Protein AF-A0A060ZB53-F1 (afdb_monomer_lite)

Foldseek 3Di:
DPPPLCVVCVVPDPDPVVSVLSVVQVCLCPDPVLVDPQDALFPVSLHHDDPDPDPVVVVVSVVPDDPDDQCRSSPDDNVVVVVVVVVVVVVVVVVVVVPPPPPPPPDDDDDPVRVVVVVVVVVVVPDPDPPDDDD

pLDDT: mean 73.69, std 11.51, range [39.03, 87.94]

Structure (mmCIF, N/CA/C/O backbone):
data_AF-A0A060ZB53-F1
#
_entry.id   AF-A0A060ZB53-F1
#
loop_
_atom_site.group_PDB
_atom_site.id
_atom_site.type_symbol
_atom_site.label_atom_id
_atom_site.label_alt_id
_atom_site.label_comp_id
_atom_site.label_asym_id
_atom_site.label_entity_id
_atom_site.label_seq_id
_atom_site.pdbx_PDB_ins_code
_atom_site.Cartn_x
_atom_site.Cartn_y
_atom_site.Cartn_z
_atom_site.occupancy
_atom_site.B_iso_or_equiv
_atom_site.auth_seq_id
_atom_site.auth_comp_id
_atom_site.auth_asym_id
_atom_site.auth_atom_id
_atom_site.pdbx_PDB_model_num
ATOM 1 N N . ARG A 1 1 ? 9.785 16.337 -13.478 1.00 49.69 1 ARG A N 1
ATOM 2 C CA . ARG A 1 1 ? 9.477 15.313 -12.437 1.00 49.69 1 ARG A CA 1
ATOM 3 C C . ARG A 1 1 ? 8.629 15.821 -11.247 1.00 49.69 1 ARG A C 1
ATOM 5 O O . ARG A 1 1 ? 8.167 14.967 -10.497 1.00 49.69 1 ARG A O 1
ATOM 12 N N . PHE A 1 2 ? 8.381 17.133 -11.075 1.00 47.81 2 PHE A N 1
ATOM 13 C CA . PHE A 1 2 ? 7.572 17.677 -9.959 1.00 47.81 2 PHE A CA 1
ATOM 14 C C . PHE A 1 2 ? 6.099 17.978 -10.304 1.00 47.81 2 PHE A C 1
ATOM 16 O O . PHE A 1 2 ? 5.236 17.773 -9.463 1.00 47.81 2 PHE A O 1
ATOM 23 N N . SER A 1 3 ? 5.793 18.369 -11.546 1.00 48.94 3 SER A N 1
ATOM 24 C CA . SER A 1 3 ? 4.477 18.934 -11.893 1.00 48.94 3 SER A CA 1
ATOM 25 C C . SER A 1 3 ? 3.297 17.946 -11.795 1.00 48.94 3 SER A C 1
ATOM 27 O O . SER A 1 3 ? 2.270 18.295 -11.234 1.00 48.94 3 SER A O 1
ATOM 29 N N . SER A 1 4 ? 3.425 16.685 -12.220 1.00 52.47 4 SER A N 1
ATOM 30 C CA . SER A 1 4 ? 2.256 15.783 -12.254 1.00 52.47 4 SER A CA 1
ATOM 31 C C . SER A 1 4 ? 1.810 15.266 -10.878 1.00 52.47 4 SER A C 1
ATOM 33 O O . SER A 1 4 ? 0.629 15.057 -10.653 1.00 52.47 4 SER A O 1
ATOM 35 N N . ARG A 1 5 ? 2.722 15.058 -9.920 1.00 54.03 5 ARG A N 1
ATOM 36 C CA . ARG A 1 5 ? 2.373 14.409 -8.637 1.00 54.03 5 ARG A CA 1
ATOM 37 C C . ARG A 1 5 ? 1.600 15.326 -7.700 1.00 54.03 5 ARG A C 1
ATOM 39 O O . ARG A 1 5 ? 0.640 14.901 -7.072 1.00 54.03 5 ARG A O 1
ATOM 46 N N . GLU A 1 6 ? 2.037 16.574 -7.622 1.00 57.09 6 GLU A N 1
ATOM 47 C CA . GLU A 1 6 ? 1.440 17.591 -6.761 1.00 57.09 6 GLU A CA 1
ATOM 48 C C . GLU A 1 6 ? 0.139 18.129 -7.363 1.00 57.09 6 GLU A C 1
ATOM 50 O O . GLU A 1 6 ? -0.807 18.394 -6.636 1.00 57.09 6 GLU A O 1
ATOM 55 N N . ILE A 1 7 ? 0.024 18.174 -8.693 1.00 57.94 7 ILE A N 1
ATOM 56 C CA . ILE A 1 7 ? -1.200 18.643 -9.355 1.00 57.94 7 ILE A CA 1
ATOM 57 C C . ILE A 1 7 ? -2.292 17.559 -9.364 1.00 57.94 7 ILE A C 1
ATOM 59 O O . ILE A 1 7 ? -3.456 17.873 -9.139 1.00 57.94 7 ILE A O 1
ATOM 63 N N . THR A 1 8 ? -1.954 16.278 -9.569 1.00 60.69 8 THR A N 1
ATOM 64 C CA . THR A 1 8 ? -2.966 15.201 -9.621 1.00 60.69 8 THR A CA 1
ATOM 65 C C . THR A 1 8 ? -3.405 14.712 -8.231 1.00 60.69 8 THR A C 1
ATOM 67 O O . THR A 1 8 ? -4.552 14.293 -8.073 1.00 60.69 8 THR A O 1
ATOM 70 N N . TYR A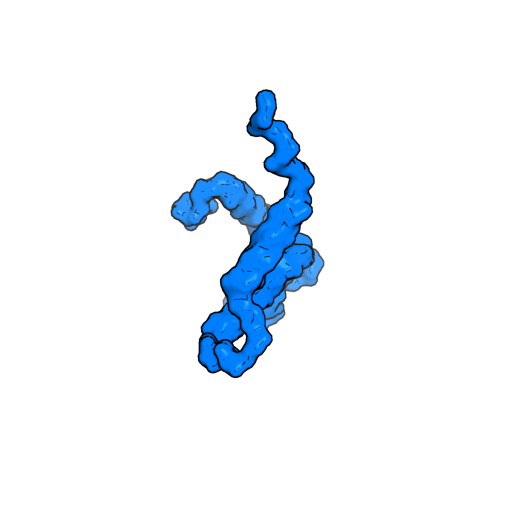 1 9 ? -2.535 14.791 -7.213 1.00 60.91 9 TYR A N 1
ATOM 71 C CA . TYR A 1 9 ? -2.832 14.312 -5.850 1.00 60.91 9 TYR A CA 1
ATOM 72 C C . TYR A 1 9 ? -2.851 15.405 -4.769 1.00 60.91 9 TYR A C 1
ATOM 74 O O . TYR A 1 9 ? -3.425 15.185 -3.702 1.00 60.91 9 TYR A O 1
ATOM 82 N N . GLY A 1 10 ? -2.285 16.591 -5.017 1.00 55.41 10 GLY A N 1
ATOM 83 C CA . GLY A 1 10 ? -2.131 17.642 -3.999 1.00 55.41 10 GLY A CA 1
ATOM 84 C C . GLY A 1 10 ? -3.425 18.337 -3.578 1.00 55.41 10 GLY A C 1
ATOM 85 O O . GLY A 1 10 ? -3.444 18.985 -2.542 1.00 55.41 10 GLY A O 1
ATOM 86 N N . GLY A 1 11 ? -4.525 18.154 -4.316 1.00 59.25 11 GLY A N 1
ATOM 87 C CA . GLY A 1 11 ? -5.852 18.611 -3.886 1.00 59.25 11 GLY A CA 1
ATOM 88 C C . GLY A 1 11 ? -6.568 17.664 -2.912 1.00 59.25 11 GLY A C 1
ATOM 89 O O . GLY A 1 11 ? -7.538 18.072 -2.285 1.00 59.25 11 GLY A O 1
ATOM 90 N N . ARG A 1 12 ? -6.121 16.403 -2.790 1.00 65.69 12 ARG A N 1
ATOM 91 C CA . ARG A 1 12 ? -6.748 15.382 -1.921 1.00 65.69 12 ARG A CA 1
ATOM 92 C C . ARG A 1 12 ? -5.926 15.057 -0.676 1.00 65.69 12 ARG A C 1
ATOM 94 O O . ARG A 1 12 ? -6.483 14.574 0.299 1.00 65.69 12 ARG A O 1
ATOM 101 N N . VAL A 1 13 ? -4.619 15.311 -0.720 1.00 64.19 13 VAL A N 1
ATOM 102 C CA . VAL A 1 13 ? -3.684 15.020 0.370 1.00 64.19 13 VAL A CA 1
ATOM 103 C C . VAL A 1 13 ? -3.150 16.338 0.921 1.00 64.19 13 VAL A C 1
ATOM 105 O O . VAL A 1 13 ? -2.241 16.942 0.346 1.00 64.19 13 VAL A O 1
ATOM 108 N N . THR A 1 14 ? -3.754 16.796 2.016 1.00 69.75 14 THR A N 1
ATOM 109 C CA . THR A 1 14 ? -3.438 18.082 2.653 1.00 69.75 14 THR A CA 1
ATOM 110 C C . THR A 1 14 ? -2.377 17.975 3.747 1.00 69.75 14 THR A C 1
ATOM 112 O O . THR A 1 14 ? -1.777 18.991 4.085 1.00 69.75 14 THR A O 1
ATOM 115 N N . ASP A 1 15 ? -2.121 16.779 4.293 1.00 80.94 15 ASP A N 1
ATOM 116 C CA . ASP A 1 15 ? -1.084 16.589 5.313 1.00 80.94 15 ASP A CA 1
ATOM 117 C C . ASP A 1 15 ? 0.316 16.450 4.688 1.00 80.94 15 ASP A C 1
ATOM 119 O O . ASP A 1 15 ? 0.539 15.716 3.719 1.00 80.94 15 ASP A O 1
ATOM 123 N N . ALA A 1 16 ? 1.288 17.157 5.264 1.00 77.81 16 ALA A N 1
ATOM 124 C CA . ALA A 1 16 ? 2.675 17.165 4.816 1.00 77.81 16 ALA A CA 1
ATOM 125 C C . ALA A 1 16 ? 3.345 15.790 4.983 1.00 77.81 16 ALA A C 1
ATOM 127 O O . ALA A 1 16 ? 4.204 15.413 4.173 1.00 77.81 16 ALA A O 1
ATOM 128 N N . TRP A 1 17 ? 2.948 15.024 6.005 1.00 77.25 17 TRP A N 1
ATOM 129 C CA . TRP A 1 17 ? 3.452 13.667 6.227 1.00 77.25 17 TRP A CA 1
ATOM 130 C C . TRP A 1 17 ? 2.933 12.692 5.174 1.00 77.25 17 TRP A C 1
ATOM 132 O O . TRP A 1 17 ? 3.732 11.954 4.590 1.00 77.25 17 TRP A O 1
ATOM 142 N N . ASP A 1 18 ? 1.652 12.777 4.825 1.00 79.69 18 ASP A N 1
ATOM 143 C CA . ASP A 1 18 ? 1.068 11.976 3.750 1.00 79.69 18 ASP A CA 1
ATOM 144 C C . ASP A 1 18 ? 1.660 12.335 2.385 1.00 79.69 18 ASP A C 1
ATOM 146 O O . ASP A 1 18 ? 2.013 11.452 1.601 1.00 79.69 18 ASP A O 1
ATOM 150 N N . GLN A 1 19 ? 1.892 13.624 2.111 1.00 80.56 19 GLN A N 1
ATOM 151 C CA . GLN A 1 19 ? 2.592 14.046 0.896 1.00 80.56 19 GLN A CA 1
ATOM 152 C C . GLN A 1 19 ? 4.031 13.512 0.832 1.00 80.56 19 GLN A C 1
ATOM 154 O O . GLN A 1 19 ? 4.540 13.193 -0.250 1.00 80.56 19 GLN A O 1
ATOM 159 N N . ARG A 1 20 ? 4.730 13.415 1.971 1.00 81.38 20 ARG A N 1
ATOM 160 C CA . ARG A 1 20 ? 6.073 12.816 2.046 1.00 81.38 20 ARG A CA 1
ATOM 161 C C . ARG A 1 20 ? 6.020 11.305 1.823 1.00 81.38 20 ARG A C 1
ATOM 163 O O . ARG A 1 20 ? 6.858 10.787 1.075 1.00 81.38 20 ARG A O 1
ATOM 170 N N . CYS A 1 21 ? 5.049 10.622 2.422 1.00 80.38 21 CYS A N 1
ATOM 171 C CA . CYS A 1 21 ? 4.815 9.193 2.238 1.00 80.38 21 CYS A CA 1
ATOM 172 C C . CYS A 1 21 ? 4.530 8.879 0.761 1.00 80.38 21 CYS A C 1
ATOM 174 O O . CYS A 1 21 ? 5.296 8.161 0.114 1.00 80.38 21 CYS A O 1
ATOM 176 N N . LEU A 1 22 ? 3.537 9.552 0.177 1.00 80.31 22 LEU A N 1
ATOM 177 C CA . LEU A 1 22 ? 3.145 9.406 -1.223 1.00 80.31 22 LEU A CA 1
ATOM 178 C C . LEU A 1 22 ? 4.317 9.650 -2.179 1.00 80.31 22 LEU A C 1
ATOM 180 O O . LEU A 1 22 ? 4.545 8.888 -3.117 1.00 80.31 22 LEU A O 1
ATOM 184 N N . ARG A 1 23 ? 5.118 10.693 -1.937 1.00 81.12 23 ARG A N 1
ATOM 185 C CA . ARG A 1 23 ? 6.302 10.991 -2.758 1.00 81.12 23 ARG A CA 1
ATOM 186 C C . ARG A 1 23 ? 7.347 9.884 -2.691 1.00 81.12 23 ARG A C 1
ATOM 188 O O . ARG A 1 23 ? 8.023 9.642 -3.687 1.00 81.12 23 ARG A O 1
ATOM 195 N N . THR A 1 24 ? 7.501 9.245 -1.536 1.00 82.12 24 THR A N 1
ATOM 196 C CA . THR A 1 24 ? 8.456 8.148 -1.334 1.00 82.12 24 THR A CA 1
ATOM 197 C C . THR A 1 24 ? 7.999 6.902 -2.085 1.00 82.12 24 THR A C 1
ATOM 199 O O . THR A 1 24 ? 8.776 6.353 -2.865 1.00 82.12 24 THR A O 1
ATOM 202 N N . ILE A 1 25 ? 6.718 6.547 -1.959 1.00 81.62 25 ILE A N 1
ATOM 203 C CA . ILE A 1 25 ? 6.091 5.452 -2.710 1.00 81.62 25 ILE A CA 1
ATOM 204 C C . ILE A 1 25 ? 6.243 5.703 -4.216 1.00 81.62 25 ILE A C 1
ATOM 206 O O . ILE A 1 25 ? 6.815 4.894 -4.941 1.00 81.62 25 ILE A O 1
ATOM 210 N N . LEU A 1 26 ? 5.852 6.884 -4.700 1.00 80.88 26 LEU A N 1
ATOM 211 C CA . LEU A 1 26 ? 5.935 7.206 -6.125 1.00 80.88 26 LEU A CA 1
ATOM 212 C C . LEU A 1 26 ? 7.373 7.287 -6.655 1.00 80.88 26 LEU A C 1
ATOM 214 O O . LEU A 1 26 ? 7.593 7.070 -7.844 1.00 80.88 26 LEU A O 1
ATOM 218 N N . LYS A 1 27 ? 8.364 7.640 -5.831 1.00 80.69 27 LYS A N 1
ATOM 219 C CA . LYS A 1 27 ? 9.773 7.595 -6.254 1.00 80.69 27 LYS A CA 1
ATOM 220 C C . LYS A 1 27 ? 10.236 6.163 -6.511 1.00 80.69 27 LYS A C 1
ATOM 222 O O . LYS A 1 27 ? 11.027 5.972 -7.428 1.00 80.69 27 LYS A O 1
ATOM 227 N N . ARG A 1 28 ? 9.726 5.191 -5.749 1.00 77.62 28 ARG A N 1
ATOM 228 C CA . ARG A 1 28 ? 10.034 3.767 -5.919 1.00 77.62 28 ARG A CA 1
ATOM 229 C C . ARG A 1 28 ? 9.462 3.212 -7.226 1.00 77.62 28 ARG A C 1
ATOM 231 O O . ARG A 1 28 ? 10.198 2.572 -7.959 1.00 77.62 28 ARG A O 1
ATOM 238 N N . PHE A 1 29 ? 8.212 3.539 -7.559 1.00 77.25 29 PHE A N 1
ATOM 239 C CA . PHE A 1 29 ? 7.562 3.052 -8.790 1.00 77.25 29 PHE A CA 1
ATOM 240 C C . PHE A 1 29 ? 7.993 3.769 -10.077 1.00 77.25 29 PHE A C 1
ATOM 242 O O . PHE A 1 29 ? 7.838 3.229 -11.162 1.00 77.25 29 PHE A O 1
ATOM 249 N N . PHE A 1 30 ? 8.527 4.988 -9.983 1.00 77.44 30 PHE A N 1
ATOM 250 C CA . PHE A 1 30 ? 8.939 5.783 -11.147 1.00 77.44 30 PHE A CA 1
ATOM 251 C C . PHE A 1 30 ? 10.431 6.131 -11.074 1.00 77.44 30 PHE A C 1
ATOM 253 O O . PHE A 1 30 ? 10.832 7.310 -11.091 1.00 77.44 30 PHE A O 1
ATOM 260 N N . SER A 1 31 ? 11.264 5.105 -10.965 1.00 79.62 31 SER A N 1
ATOM 261 C CA . SER A 1 31 ? 12.723 5.213 -11.016 1.00 79.62 31 SER A CA 1
ATOM 262 C C . SER A 1 31 ? 13.211 4.776 -12.400 1.00 79.62 31 SER A C 1
ATOM 264 O O . SER A 1 31 ? 12.585 3.915 -12.995 1.00 79.62 31 SER A O 1
ATOM 266 N N . PRO A 1 32 ? 14.298 5.331 -12.961 1.00 79.38 32 PRO A N 1
ATOM 267 C CA . PRO A 1 32 ? 14.854 4.800 -14.210 1.00 79.38 32 PRO A CA 1
ATOM 268 C C . PRO A 1 32 ? 15.165 3.294 -14.137 1.00 79.38 32 PRO A C 1
ATOM 270 O O . PRO A 1 32 ? 14.995 2.608 -15.128 1.00 79.38 32 PRO A O 1
ATOM 273 N N . VAL A 1 33 ? 15.500 2.780 -12.950 1.00 79.12 33 VAL A N 1
ATOM 274 C CA . VAL A 1 33 ? 15.772 1.351 -12.707 1.00 79.12 33 VAL A CA 1
ATOM 275 C C . VAL A 1 33 ? 14.530 0.469 -12.912 1.00 79.12 33 VAL A C 1
ATOM 277 O O . VAL A 1 33 ? 14.650 -0.711 -13.204 1.00 79.12 33 VAL A O 1
ATOM 280 N N . THR A 1 34 ? 13.316 1.024 -12.796 1.00 79.31 34 THR A N 1
ATOM 281 C CA . THR A 1 34 ? 12.079 0.253 -13.022 1.00 79.31 34 THR A CA 1
ATOM 282 C C . THR A 1 34 ? 11.800 0.008 -14.505 1.00 79.31 34 THR A C 1
ATOM 284 O O . THR A 1 34 ? 10.843 -0.686 -14.825 1.00 79.31 34 THR A O 1
ATOM 287 N N . LEU A 1 35 ? 12.561 0.646 -15.401 1.00 78.69 35 LEU A N 1
ATOM 288 C CA . LEU A 1 35 ? 12.479 0.448 -16.850 1.00 78.69 35 LEU A CA 1
ATOM 289 C C . LEU A 1 35 ? 13.453 -0.635 -17.331 1.00 78.69 35 LEU A C 1
ATOM 291 O O . LEU A 1 35 ? 13.429 -0.968 -18.512 1.00 78.69 35 LEU A O 1
ATOM 295 N N . ASP A 1 36 ? 14.316 -1.145 -16.447 1.00 82.00 36 ASP A N 1
ATOM 296 C CA . ASP A 1 36 ? 15.259 -2.195 -16.804 1.00 82.00 36 ASP A CA 1
ATOM 297 C C . ASP A 1 36 ? 14.516 -3.534 -16.997 1.00 82.00 36 ASP A C 1
ATOM 299 O O . ASP A 1 36 ? 13.619 -3.866 -16.208 1.00 82.00 36 ASP A O 1
ATOM 303 N N . PRO A 1 37 ? 14.888 -4.323 -18.022 1.00 76.75 37 PRO A N 1
ATOM 304 C CA . PRO A 1 37 ? 14.260 -5.610 -18.298 1.00 76.75 37 PRO A CA 1
ATOM 305 C C . PRO A 1 37 ? 14.420 -6.552 -17.099 1.00 76.75 37 PRO A C 1
ATOM 307 O O . PRO A 1 37 ? 15.527 -6.778 -16.606 1.00 76.75 37 PRO A O 1
ATOM 310 N N . GLY A 1 38 ? 13.304 -7.114 -16.626 1.00 76.62 38 GLY A N 1
ATOM 311 C CA . GLY A 1 38 ? 13.275 -8.031 -15.480 1.00 76.62 38 GLY A CA 1
ATOM 312 C C . GLY A 1 38 ? 13.203 -7.362 -14.103 1.00 76.62 38 GLY A C 1
ATOM 313 O O . GLY A 1 38 ? 13.366 -8.047 -13.093 1.00 76.62 38 GLY A O 1
ATOM 314 N N . TYR A 1 39 ? 12.945 -6.052 -14.027 1.00 81.69 39 TYR A N 1
ATOM 315 C CA . TYR A 1 39 ? 12.730 -5.377 -12.749 1.00 81.69 39 TYR A CA 1
ATOM 316 C C . TYR A 1 39 ? 11.451 -5.860 -12.043 1.00 81.69 39 TYR A C 1
ATOM 318 O O . TYR A 1 39 ? 10.349 -5.807 -12.597 1.00 81.69 39 TYR A O 1
ATOM 326 N N . THR A 1 40 ? 11.589 -6.259 -10.777 1.00 82.06 40 THR A N 1
ATOM 327 C CA . THR A 1 40 ? 10.479 -6.645 -9.899 1.00 82.06 40 THR A CA 1
ATOM 328 C C . THR A 1 40 ? 10.243 -5.583 -8.819 1.00 82.06 40 THR A C 1
ATOM 330 O O . THR A 1 40 ? 11.169 -5.023 -8.232 1.00 82.06 40 THR A O 1
ATOM 333 N N . PHE A 1 41 ? 8.974 -5.278 -8.544 1.00 79.25 41 PHE A N 1
ATOM 334 C CA . PHE A 1 41 ? 8.558 -4.282 -7.549 1.00 79.25 41 PHE A CA 1
ATOM 335 C C . PHE A 1 41 ? 8.534 -4.832 -6.115 1.00 79.25 41 PHE A C 1
ATOM 337 O O . PHE A 1 41 ? 8.695 -4.068 -5.153 1.00 79.25 41 PHE A O 1
ATOM 344 N N . SER A 1 42 ? 8.357 -6.147 -5.974 1.00 77.19 42 SER A N 1
ATOM 345 C CA . SER A 1 42 ? 8.378 -6.868 -4.700 1.00 77.19 42 SER A CA 1
ATOM 346 C C . SER A 1 42 ? 9.407 -7.996 -4.744 1.00 77.19 42 SER A C 1
ATOM 348 O O . SER A 1 42 ? 9.794 -8.485 -5.809 1.00 77.19 42 SER A O 1
ATOM 350 N N . THR A 1 43 ? 9.872 -8.375 -3.559 1.00 74.06 43 THR A N 1
ATOM 351 C CA . THR A 1 43 ? 10.909 -9.389 -3.367 1.00 74.06 43 THR A CA 1
ATOM 352 C C . THR A 1 43 ? 10.394 -10.793 -3.715 1.00 74.06 43 THR A C 1
ATOM 354 O O . THR A 1 43 ? 11.146 -11.615 -4.232 1.00 74.06 43 THR A O 1
ATOM 357 N N . SER A 1 44 ? 9.076 -10.994 -3.612 1.00 73.81 44 SER A N 1
ATOM 358 C CA . SER A 1 44 ? 8.355 -12.175 -4.100 1.00 73.81 44 SER A CA 1
ATOM 359 C C . SER A 1 44 ? 8.414 -12.362 -5.625 1.00 73.81 44 SER A C 1
ATOM 361 O O . SER A 1 44 ? 8.097 -13.437 -6.126 1.00 73.81 44 SER A O 1
ATOM 363 N N . GLY A 1 45 ? 8.782 -11.329 -6.394 1.00 76.88 45 GLY A N 1
ATOM 364 C CA . GLY A 1 45 ? 8.937 -11.414 -7.853 1.00 76.88 45 GLY A CA 1
ATOM 365 C C . GLY A 1 45 ? 7.633 -11.536 -8.653 1.00 76.88 45 GLY A C 1
ATOM 366 O O . GLY A 1 45 ? 7.674 -11.536 -9.879 1.00 76.88 45 GLY A O 1
ATOM 367 N N . VAL A 1 46 ? 6.480 -11.591 -7.980 1.00 80.25 46 VAL A N 1
ATOM 368 C CA . VAL A 1 46 ? 5.146 -11.680 -8.605 1.00 80.25 46 VAL A CA 1
ATOM 369 C C . VAL A 1 46 ? 4.767 -10.374 -9.300 1.00 80.25 46 VAL A C 1
ATOM 371 O O . VAL A 1 46 ? 4.153 -10.388 -10.362 1.00 80.25 46 VAL A O 1
ATOM 374 N N . TYR A 1 47 ? 5.172 -9.242 -8.721 1.00 83.38 47 TYR A N 1
ATOM 375 C CA . TYR A 1 47 ? 4.857 -7.915 -9.234 1.00 83.38 47 TYR A CA 1
ATOM 376 C C . TYR A 1 47 ? 6.003 -7.386 -10.095 1.00 83.38 47 TYR A C 1
ATOM 378 O O . TYR A 1 47 ? 7.028 -6.949 -9.573 1.00 83.38 47 TYR A O 1
ATOM 386 N N . PHE A 1 48 ? 5.821 -7.379 -11.409 1.00 84.25 48 PHE A N 1
ATOM 387 C CA . PHE A 1 48 ? 6.746 -6.810 -12.388 1.00 84.25 48 PHE A CA 1
ATOM 388 C C . PHE A 1 48 ? 5.990 -6.078 -13.503 1.00 84.25 48 PHE A C 1
ATOM 390 O O . PHE A 1 48 ? 4.762 -6.126 -13.587 1.00 84.25 48 PHE A O 1
ATOM 397 N N . ALA A 1 49 ? 6.723 -5.346 -14.340 1.00 82.19 49 ALA A N 1
ATOM 398 C CA . ALA A 1 49 ? 6.174 -4.750 -15.551 1.00 82.19 49 ALA A CA 1
ATOM 399 C C . ALA A 1 49 ? 6.390 -5.727 -16.720 1.00 82.19 49 ALA A C 1
ATOM 401 O O . ALA A 1 49 ? 7.536 -5.903 -17.134 1.00 82.19 49 ALA A O 1
ATOM 402 N N . PRO A 1 50 ? 5.346 -6.402 -17.239 1.00 80.81 50 PRO A N 1
ATOM 403 C CA . PRO A 1 50 ? 5.518 -7.294 -18.376 1.00 80.81 50 PRO A CA 1
ATOM 404 C C . PRO A 1 50 ? 5.875 -6.498 -19.638 1.00 80.81 50 PRO A C 1
ATOM 406 O O . PRO A 1 50 ? 5.194 -5.533 -20.000 1.00 80.81 50 PRO A O 1
ATOM 409 N N . GLU A 1 51 ? 6.930 -6.938 -20.323 1.00 76.50 51 GLU A N 1
ATOM 410 C CA . GLU A 1 51 ? 7.269 -6.504 -21.680 1.00 76.50 51 GLU A CA 1
ATOM 411 C C . GLU A 1 51 ? 6.328 -7.210 -22.659 1.00 76.50 51 GLU A C 1
ATOM 413 O O . GLU A 1 51 ? 6.626 -8.277 -23.192 1.00 76.50 51 GLU A O 1
ATOM 418 N N . ALA A 1 52 ? 5.128 -6.659 -22.818 1.00 76.94 52 ALA A N 1
ATOM 419 C CA . ALA A 1 52 ? 4.115 -7.200 -23.705 1.00 76.94 52 ALA A CA 1
ATOM 420 C C . ALA A 1 52 ? 3.690 -6.158 -24.740 1.00 76.94 52 ALA A C 1
ATOM 422 O O . ALA A 1 52 ? 3.349 -5.030 -24.403 1.00 76.94 52 ALA A O 1
ATOM 423 N N . ASP A 1 53 ? 3.623 -6.561 -26.007 1.00 78.56 53 ASP A N 1
ATOM 424 C CA . ASP A 1 53 ? 3.167 -5.679 -27.089 1.00 78.56 53 ASP A CA 1
ATOM 425 C C . ASP A 1 53 ? 1.635 -5.656 -27.227 1.00 78.56 53 ASP A C 1
ATOM 427 O O . ASP A 1 53 ? 1.070 -4.824 -27.940 1.00 78.56 53 ASP A O 1
ATOM 431 N N . ARG A 1 54 ? 0.933 -6.596 -26.574 1.00 87.31 54 ARG A N 1
ATOM 432 C CA . ARG A 1 54 ? -0.515 -6.798 -26.719 1.00 87.31 54 ARG A CA 1
ATOM 433 C C . ARG A 1 54 ? -1.247 -6.627 -25.398 1.00 87.31 54 ARG A C 1
ATOM 435 O O . ARG A 1 54 ? -0.889 -7.214 -24.381 1.00 87.31 54 ARG A O 1
ATOM 442 N N . LEU A 1 55 ? -2.379 -5.927 -25.456 1.00 85.75 55 LEU A N 1
ATOM 443 C CA . LEU A 1 55 ? -3.272 -5.720 -24.311 1.00 85.75 55 LEU A CA 1
ATOM 444 C C . LEU A 1 55 ? -3.741 -7.037 -23.663 1.00 85.75 55 LEU A C 1
ATOM 446 O O . LEU A 1 55 ? -3.894 -7.111 -22.448 1.00 85.75 55 LEU A O 1
ATOM 450 N N . SER A 1 56 ? -3.933 -8.092 -24.459 1.00 85.81 56 SER A N 1
ATOM 451 C CA . SER A 1 56 ? -4.342 -9.415 -23.969 1.00 85.81 56 SER A CA 1
ATOM 452 C C . SER A 1 56 ? -3.359 -10.020 -22.970 1.00 85.81 56 SER A C 1
ATOM 454 O O . SER A 1 56 ? -3.764 -10.731 -22.054 1.00 85.81 56 SER A O 1
ATOM 456 N N . ASP A 1 57 ? -2.068 -9.748 -23.145 1.00 84.94 57 ASP A N 1
ATOM 457 C CA . ASP A 1 57 ? -1.023 -10.298 -22.289 1.00 84.94 57 ASP A CA 1
ATOM 458 C C . ASP A 1 57 ? -0.952 -9.537 -20.960 1.00 84.94 57 ASP A C 1
ATOM 460 O O . ASP A 1 57 ? -0.770 -10.160 -19.915 1.00 84.94 57 ASP A O 1
ATOM 464 N N . TYR A 1 58 ? -1.230 -8.227 -20.976 1.00 85.00 58 TYR A N 1
ATOM 465 C CA . TYR A 1 58 ? -1.437 -7.441 -19.758 1.00 85.00 58 TYR A CA 1
ATOM 466 C C . TYR A 1 58 ? -2.652 -7.922 -18.960 1.00 85.00 58 TYR A C 1
ATOM 468 O O . TYR A 1 58 ? -2.540 -8.106 -17.752 1.00 85.00 58 TYR A O 1
ATOM 476 N N . ASN A 1 59 ? -3.790 -8.182 -19.615 1.00 86.06 59 ASN A N 1
ATOM 477 C CA . ASN A 1 59 ? -4.981 -8.696 -18.927 1.00 86.06 59 ASN A CA 1
ATOM 478 C C . ASN A 1 59 ? -4.712 -10.053 -18.277 1.00 86.06 59 ASN A C 1
ATOM 480 O O . ASN A 1 59 ? -5.012 -10.235 -17.103 1.00 86.06 59 ASN A O 1
ATOM 484 N N . ARG A 1 60 ? -4.069 -10.976 -19.001 1.00 86.69 60 ARG A N 1
ATOM 485 C CA . ARG A 1 60 ? -3.699 -12.285 -18.450 1.00 86.69 60 ARG A CA 1
ATOM 486 C C . ARG A 1 60 ? -2.737 -12.158 -17.270 1.00 86.69 60 ARG A C 1
ATOM 488 O O . ARG A 1 60 ? -2.824 -12.940 -16.332 1.00 86.69 60 ARG A O 1
ATOM 495 N N . TYR A 1 61 ? -1.809 -11.205 -17.306 1.00 86.38 61 TYR A N 1
ATOM 496 C CA . TYR A 1 61 ? -0.937 -10.933 -16.166 1.00 86.38 61 TYR A CA 1
ATOM 497 C C . TYR A 1 61 ? -1.737 -10.435 -14.954 1.00 86.38 61 TYR A C 1
ATOM 499 O O . TYR A 1 61 ? -1.586 -10.991 -13.873 1.00 86.38 61 TYR A O 1
ATOM 507 N N . ILE A 1 62 ? -2.640 -9.468 -15.148 1.00 85.12 62 ILE A N 1
ATOM 508 C CA . ILE A 1 62 ? -3.500 -8.926 -14.084 1.00 85.12 62 ILE A CA 1
ATOM 509 C C . ILE A 1 62 ? -4.401 -10.015 -13.482 1.00 85.12 62 ILE A C 1
ATOM 511 O O . ILE A 1 62 ? -4.547 -10.079 -12.268 1.00 85.12 62 ILE A O 1
ATOM 515 N N . GLU A 1 63 ? -4.967 -10.897 -14.307 1.00 86.19 63 GLU A N 1
ATOM 516 C CA . GLU A 1 63 ? -5.820 -12.009 -13.858 1.00 86.19 63 GLU A CA 1
ATOM 517 C C . GLU A 1 63 ? -5.066 -13.070 -13.043 1.00 86.19 63 GLU A C 1
ATOM 519 O O . GLU A 1 63 ? -5.680 -13.766 -12.238 1.00 86.19 63 GLU A O 1
ATOM 524 N N . ASN A 1 64 ? -3.750 -13.203 -13.235 1.00 85.25 64 ASN A N 1
ATOM 525 C CA . ASN A 1 64 ? -2.915 -14.139 -12.478 1.00 85.25 64 ASN A CA 1
ATOM 526 C C . ASN A 1 64 ? -2.364 -13.546 -11.172 1.00 85.25 64 ASN A C 1
ATOM 528 O O . ASN A 1 64 ? -1.665 -14.250 -10.439 1.00 85.25 64 ASN A O 1
ATOM 532 N N . LEU A 1 65 ? -2.634 -12.270 -10.879 1.00 85.06 65 LEU A N 1
ATOM 533 C CA . LEU A 1 65 ? -2.213 -11.663 -9.621 1.00 85.06 65 LEU A CA 1
ATOM 534 C C . LEU A 1 65 ? -3.010 -12.243 -8.441 1.00 85.06 65 LEU A C 1
ATOM 536 O O . LEU A 1 65 ? -4.178 -12.614 -8.592 1.00 85.06 65 LEU A O 1
ATOM 540 N N . PRO A 1 66 ? -2.389 -12.341 -7.255 1.00 81.50 66 PRO A N 1
ATOM 541 C CA . PRO A 1 66 ? -3.077 -12.814 -6.065 1.00 81.50 66 PRO A CA 1
ATOM 542 C C . PRO A 1 66 ? -4.238 -11.879 -5.703 1.00 81.50 66 PRO A C 1
ATOM 544 O O . PRO A 1 66 ? -4.139 -10.663 -5.819 1.00 81.50 66 PRO A O 1
ATOM 547 N N . LEU A 1 67 ? -5.344 -12.459 -5.225 1.00 73.62 67 LEU A N 1
ATOM 548 C CA . LEU A 1 67 ? -6.514 -11.693 -4.772 1.00 73.62 67 LEU A CA 1
ATOM 549 C C . LEU A 1 67 ? -6.207 -10.841 -3.529 1.00 73.62 67 LEU A C 1
ATOM 551 O O . LEU A 1 67 ? -6.848 -9.819 -3.300 1.00 73.62 67 LEU A O 1
ATOM 555 N N . ILE A 1 68 ? -5.255 -11.298 -2.715 1.00 73.62 68 ILE A N 1
ATOM 556 C CA . ILE A 1 68 ? -4.784 -10.610 -1.518 1.00 73.62 68 ILE A CA 1
ATOM 557 C C . ILE A 1 68 ? -3.360 -10.151 -1.800 1.00 73.62 68 ILE A C 1
ATOM 559 O O . ILE A 1 68 ? -2.461 -10.978 -1.950 1.00 73.62 68 ILE A O 1
ATOM 563 N N . ASP A 1 69 ? -3.175 -8.837 -1.875 1.00 74.50 69 ASP A N 1
ATOM 564 C CA . ASP A 1 69 ? -1.865 -8.241 -2.089 1.00 74.50 69 ASP A CA 1
ATOM 565 C C . ASP A 1 69 ? -1.031 -8.272 -0.806 1.00 74.50 69 ASP A C 1
ATOM 567 O O . ASP A 1 69 ? -1.457 -7.787 0.247 1.00 74.50 69 ASP A O 1
ATOM 571 N N . ASP A 1 70 ? 0.193 -8.790 -0.903 1.00 74.50 70 ASP A N 1
ATOM 572 C CA . ASP A 1 70 ? 1.131 -8.746 0.213 1.00 74.50 70 ASP A CA 1
ATOM 573 C C . ASP A 1 70 ? 1.611 -7.305 0.464 1.00 74.50 70 ASP A C 1
ATOM 575 O O . ASP A 1 70 ? 1.970 -6.586 -0.478 1.00 74.50 70 ASP A O 1
ATOM 579 N N . PRO A 1 71 ? 1.723 -6.864 1.735 1.00 72.19 71 PRO A N 1
ATOM 580 C CA . PRO A 1 71 ? 2.138 -5.498 2.081 1.00 72.19 71 PRO A CA 1
ATOM 581 C C . PRO A 1 71 ? 3.568 -5.177 1.609 1.00 72.19 71 PRO A C 1
ATOM 583 O O . PRO A 1 71 ? 3.971 -4.010 1.538 1.00 72.19 71 PRO A O 1
ATOM 586 N N . GLU A 1 72 ? 4.334 -6.208 1.253 1.00 74.31 72 GLU A N 1
ATOM 587 C CA . GLU A 1 72 ? 5.681 -6.117 0.714 1.00 74.31 72 GLU A CA 1
ATOM 588 C C . GLU A 1 72 ? 5.760 -5.261 -0.556 1.00 74.31 72 GLU A C 1
ATOM 590 O O . GLU A 1 72 ? 6.754 -4.555 -0.755 1.00 74.31 72 GLU A O 1
ATOM 595 N N . ILE A 1 73 ? 4.717 -5.257 -1.394 1.00 74.56 73 ILE A N 1
ATOM 596 C CA . ILE A 1 73 ? 4.696 -4.441 -2.616 1.00 74.56 73 ILE A CA 1
ATOM 597 C C . ILE A 1 73 ? 4.840 -2.943 -2.306 1.00 74.56 73 ILE A C 1
ATOM 599 O O . ILE A 1 73 ? 5.466 -2.190 -3.054 1.00 74.56 73 ILE A O 1
ATOM 603 N N . PHE A 1 74 ? 4.341 -2.516 -1.146 1.00 70.44 74 PHE A N 1
ATOM 604 C CA . PHE A 1 74 ? 4.470 -1.149 -0.648 1.00 70.44 74 PHE A CA 1
ATOM 605 C C . PHE A 1 74 ? 5.740 -0.937 0.191 1.00 70.44 74 PHE A C 1
ATOM 607 O O . PHE A 1 74 ? 5.978 0.162 0.693 1.00 70.44 74 PHE A O 1
ATOM 614 N N . GLY A 1 75 ? 6.581 -1.965 0.335 1.00 68.75 75 GLY A N 1
ATOM 615 C CA . GLY A 1 75 ? 7.760 -1.960 1.196 1.00 68.75 75 GLY A CA 1
ATOM 616 C C . GLY A 1 75 ? 7.426 -2.018 2.687 1.00 68.75 75 GLY A C 1
ATOM 617 O O . GLY A 1 75 ? 8.246 -1.601 3.504 1.00 68.75 75 GLY A O 1
ATOM 618 N N . MET A 1 76 ? 6.226 -2.483 3.043 1.00 75.62 76 MET A N 1
ATOM 619 C CA . MET A 1 76 ? 5.790 -2.630 4.428 1.00 75.62 76 MET A CA 1
ATOM 620 C C . MET A 1 76 ? 6.114 -4.035 4.952 1.00 75.62 76 MET A C 1
ATOM 622 O O . MET A 1 76 ? 6.114 -5.008 4.204 1.00 75.62 76 MET A O 1
ATOM 626 N N . HIS A 1 77 ? 6.394 -4.138 6.254 1.00 75.94 77 HIS A N 1
ATOM 627 C CA . HIS A 1 77 ? 6.623 -5.425 6.915 1.00 75.94 77 HIS A CA 1
ATOM 628 C C . HIS A 1 77 ? 5.313 -6.212 7.030 1.00 75.94 77 HIS A C 1
ATOM 630 O O . HIS A 1 77 ? 4.248 -5.618 7.186 1.00 75.94 77 HIS A O 1
ATOM 636 N N . GLU A 1 78 ? 5.400 -7.538 7.113 1.00 71.00 78 GLU A N 1
ATOM 637 C CA . GLU A 1 78 ? 4.278 -8.452 7.389 1.00 71.00 78 GLU A CA 1
ATOM 638 C C . GLU A 1 78 ? 3.440 -8.054 8.628 1.00 71.00 78 GLU A C 1
ATOM 640 O O . GLU A 1 78 ? 2.242 -8.313 8.701 1.00 71.00 78 GLU A O 1
ATOM 645 N N . ASN A 1 79 ? 4.023 -7.310 9.577 1.00 74.75 79 ASN A N 1
ATOM 646 C CA . ASN A 1 79 ? 3.316 -6.817 10.760 1.00 74.75 79 ASN A CA 1
ATOM 647 C C . ASN A 1 79 ? 2.206 -5.815 10.397 1.00 74.75 79 ASN A C 1
ATOM 649 O O . ASN A 1 79 ? 1.231 -5.685 11.136 1.00 74.75 79 ASN A O 1
ATOM 653 N N . ALA A 1 80 ? 2.335 -5.125 9.258 1.00 73.00 80 ALA A N 1
ATOM 654 C CA . ALA A 1 80 ? 1.283 -4.272 8.717 1.00 73.00 80 ALA A CA 1
ATOM 655 C C . ALA A 1 80 ? 0.064 -5.099 8.281 1.00 73.00 80 ALA A C 1
ATOM 657 O O . ALA A 1 80 ? -1.065 -4.680 8.528 1.00 73.00 80 ALA A O 1
ATOM 658 N N . ASN A 1 81 ? 0.285 -6.298 7.727 1.00 74.44 81 ASN A N 1
ATOM 659 C CA . ASN A 1 81 ? -0.792 -7.228 7.386 1.00 74.44 81 ASN A CA 1
ATOM 660 C C . ASN A 1 81 ? -1.535 -7.680 8.649 1.00 74.44 81 ASN A C 1
ATOM 662 O O . ASN A 1 81 ? -2.758 -7.617 8.705 1.00 74.44 81 ASN A O 1
ATOM 666 N N . LEU A 1 82 ? -0.807 -8.026 9.718 1.00 78.62 82 LEU A N 1
ATOM 667 C CA . LEU A 1 82 ? -1.429 -8.400 10.993 1.00 78.62 82 LEU A CA 1
ATOM 668 C C . LEU A 1 82 ? -2.269 -7.259 11.592 1.00 78.62 82 LEU A C 1
ATOM 670 O O . LEU A 1 82 ? -3.354 -7.501 12.119 1.00 78.62 82 LEU A O 1
ATOM 674 N N . ALA A 1 83 ? -1.783 -6.016 11.532 1.00 79.44 83 ALA A N 1
ATOM 675 C CA . ALA A 1 83 ? -2.533 -4.857 12.012 1.00 79.44 83 ALA A CA 1
ATOM 676 C C . ALA A 1 83 ? -3.810 -4.619 11.187 1.00 79.44 83 ALA A C 1
ATOM 678 O O . ALA A 1 83 ? -4.871 -4.376 11.765 1.00 79.44 83 ALA A O 1
ATOM 679 N N . PHE A 1 84 ? -3.721 -4.747 9.861 1.00 78.69 84 PHE A N 1
ATOM 680 C CA . PHE A 1 84 ? -4.864 -4.644 8.957 1.00 78.69 84 PHE A CA 1
ATOM 681 C C . PHE A 1 84 ? -5.902 -5.745 9.218 1.00 78.69 84 PHE A C 1
ATOM 683 O O . PHE A 1 84 ? -7.062 -5.436 9.478 1.00 78.69 84 PHE A O 1
ATOM 690 N N . GLN A 1 85 ? -5.476 -7.011 9.276 1.00 79.69 85 GLN A N 1
ATOM 691 C CA . GLN A 1 85 ? -6.354 -8.151 9.567 1.00 79.69 85 GLN A CA 1
ATOM 692 C C . GLN A 1 85 ? -7.045 -8.015 10.926 1.00 79.69 85 GLN A C 1
ATOM 694 O O . GLN A 1 85 ? -8.221 -8.352 11.067 1.00 79.69 85 GLN A O 1
ATOM 699 N N . ARG A 1 86 ? -6.346 -7.491 11.943 1.00 81.94 86 ARG A N 1
ATOM 700 C CA . ARG A 1 86 ? -6.955 -7.195 13.248 1.00 81.94 86 ARG A CA 1
ATOM 701 C C . ARG A 1 86 ? -8.048 -6.137 13.133 1.00 81.94 86 ARG A C 1
ATOM 703 O O . ARG A 1 86 ? -9.108 -6.318 13.724 1.00 81.94 86 ARG A O 1
ATOM 710 N N . LEU A 1 87 ? -7.806 -5.056 12.392 1.00 83.25 87 LEU A N 1
ATOM 711 C CA . LEU A 1 87 ? -8.792 -3.993 12.189 1.00 83.25 87 LEU A CA 1
ATOM 712 C C . LEU A 1 87 ? -10.025 -4.508 11.435 1.00 83.25 87 LEU A C 1
ATOM 714 O O . LEU A 1 87 ? -11.155 -4.245 11.848 1.00 83.25 87 LEU A O 1
ATOM 718 N N . GLU A 1 88 ? -9.811 -5.279 10.372 1.00 84.31 88 GLU A N 1
ATOM 719 C CA . GLU A 1 88 ? -10.879 -5.902 9.588 1.00 84.31 88 GLU A CA 1
ATOM 720 C C . GLU A 1 88 ? -11.701 -6.872 10.448 1.00 84.31 88 GLU A C 1
ATOM 722 O O . GLU A 1 88 ? -12.926 -6.778 10.498 1.00 84.31 88 GLU A O 1
ATOM 727 N N . THR A 1 89 ? -11.029 -7.724 11.230 1.00 86.31 89 THR A N 1
ATOM 728 C CA . THR A 1 89 ? -11.682 -8.649 12.169 1.00 86.31 89 THR A CA 1
ATOM 729 C C . THR A 1 89 ? -12.509 -7.901 13.214 1.00 86.31 89 THR A C 1
ATOM 731 O O . THR A 1 89 ? -13.643 -8.283 13.487 1.00 86.31 89 THR A O 1
ATOM 734 N N . MET A 1 90 ? -11.980 -6.818 13.793 1.00 86.12 90 MET A N 1
ATOM 735 C CA . MET A 1 90 ? -12.726 -5.999 14.757 1.00 86.12 90 MET A CA 1
ATOM 736 C C . MET A 1 90 ? -13.943 -5.336 14.116 1.00 86.12 90 MET A C 1
ATOM 738 O O . MET A 1 90 ? -15.004 -5.285 14.729 1.00 86.12 90 MET A O 1
ATOM 742 N N . THR A 1 91 ? -13.811 -4.874 12.873 1.00 87.12 91 THR A N 1
ATOM 743 C CA . THR A 1 91 ? -14.931 -4.312 12.109 1.00 87.12 91 THR A CA 1
ATOM 744 C C . THR A 1 91 ? -16.018 -5.362 11.914 1.00 87.12 91 THR A C 1
ATOM 746 O O . THR A 1 91 ? -17.173 -5.106 12.240 1.00 87.12 91 THR A O 1
ATOM 749 N N . LEU A 1 92 ? -15.642 -6.571 11.495 1.00 87.94 92 LEU A N 1
ATOM 750 C CA . LEU A 1 92 ? -16.565 -7.687 11.311 1.00 87.94 92 LEU A CA 1
ATOM 751 C C . LEU A 1 92 ? -17.256 -8.092 12.621 1.00 87.94 92 LEU A C 1
ATOM 753 O O . LEU A 1 92 ? -18.471 -8.274 12.641 1.00 87.94 92 LEU A O 1
ATOM 757 N N . ILE A 1 93 ? -16.513 -8.181 13.729 1.00 86.50 93 ILE A N 1
ATOM 758 C CA . ILE A 1 93 ? -17.081 -8.465 15.056 1.00 86.50 93 ILE A CA 1
ATOM 759 C C . ILE A 1 93 ? -18.080 -7.375 15.459 1.00 86.50 93 ILE A C 1
ATOM 761 O O . ILE A 1 93 ? -19.175 -7.698 15.915 1.00 86.50 93 ILE A O 1
ATOM 765 N N . ASN A 1 94 ? -17.740 -6.101 15.260 1.00 85.94 94 ASN A N 1
ATOM 766 C CA . ASN A 1 94 ? -18.646 -4.992 15.553 1.00 85.94 94 ASN A CA 1
ATOM 767 C C . ASN A 1 94 ? -19.917 -5.070 14.702 1.00 85.94 94 ASN A C 1
ATOM 769 O O . ASN A 1 94 ? -21.010 -4.948 15.244 1.00 85.94 94 ASN A O 1
ATOM 773 N N . THR A 1 95 ? -19.803 -5.369 13.407 1.00 83.94 95 THR A N 1
ATOM 774 C CA . THR A 1 95 ? -20.971 -5.568 12.538 1.00 83.94 95 THR A CA 1
ATOM 775 C C . THR A 1 95 ? -21.841 -6.736 13.011 1.00 83.94 95 THR A C 1
ATOM 777 O O . THR A 1 95 ? -23.064 -6.625 13.025 1.00 83.94 95 THR A O 1
ATOM 780 N N . ILE A 1 96 ? -21.244 -7.846 13.456 1.00 83.75 96 ILE A N 1
ATOM 781 C CA . ILE A 1 96 ? -21.994 -8.978 14.025 1.00 83.75 96 ILE A CA 1
ATOM 782 C C . ILE A 1 96 ? -22.739 -8.556 15.298 1.00 83.75 96 ILE A C 1
ATOM 784 O O . ILE A 1 96 ? -23.915 -8.887 15.453 1.00 83.75 96 ILE A O 1
ATOM 788 N N . LEU A 1 97 ? -22.086 -7.805 16.189 1.00 79.44 97 LEU A N 1
ATOM 789 C CA . LEU A 1 97 ? -22.708 -7.273 17.406 1.00 79.44 97 LEU A CA 1
ATOM 790 C C . LEU A 1 97 ? -23.838 -6.280 17.097 1.00 79.44 97 LEU A C 1
ATOM 792 O O . LEU A 1 97 ? -24.839 -6.257 17.808 1.00 79.44 97 LEU A O 1
ATOM 796 N N . GLU A 1 98 ? -23.710 -5.481 16.039 1.00 78.00 98 GLU A N 1
ATOM 797 C CA . GLU A 1 98 ? -24.750 -4.549 15.586 1.00 78.00 98 GLU A CA 1
ATOM 798 C C . GLU A 1 98 ? -25.970 -5.265 14.993 1.00 78.00 98 GLU A C 1
ATOM 800 O O . GLU A 1 98 ? -27.104 -4.830 15.202 1.00 78.00 98 GLU A O 1
ATOM 805 N N . VAL A 1 99 ? -25.747 -6.372 14.279 1.00 79.19 99 VAL A N 1
ATOM 806 C CA . VAL A 1 99 ? -26.811 -7.226 13.726 1.00 79.19 99 VAL A CA 1
ATOM 807 C C . VAL A 1 99 ? -27.456 -8.094 14.812 1.00 79.19 99 VAL A C 1
ATOM 809 O O . VAL A 1 99 ? -28.590 -8.550 14.640 1.00 79.19 99 VAL A O 1
ATOM 812 N N . GLN A 1 100 ? -26.780 -8.306 15.948 1.00 70.25 100 GLN A N 1
ATOM 813 C CA . GLN A 1 100 ? -27.333 -9.067 17.061 1.00 70.25 100 GLN A CA 1
ATOM 814 C C . GLN A 1 100 ? -28.632 -8.399 17.553 1.00 70.25 100 GLN A C 1
ATOM 816 O O . GLN A 1 100 ? -28.621 -7.244 17.993 1.00 70.25 100 GLN A O 1
ATOM 821 N N . PRO A 1 101 ? -29.780 -9.103 17.509 1.00 65.19 101 PRO A N 1
ATOM 822 C CA . PRO A 1 101 ? -31.042 -8.529 17.934 1.00 65.19 101 PRO A CA 1
ATOM 823 C C . PRO A 1 101 ? -30.949 -8.134 19.410 1.00 65.19 101 PRO A C 1
ATOM 825 O O . PRO A 1 101 ? -30.753 -8.974 20.289 1.00 65.19 101 PRO A O 1
ATOM 828 N N . ARG A 1 102 ? -31.149 -6.841 19.694 1.00 58.56 102 ARG A N 1
ATOM 829 C CA . ARG A 1 102 ? -31.191 -6.261 21.054 1.00 58.56 102 ARG A CA 1
ATOM 830 C C . ARG A 1 102 ? -32.267 -6.880 21.967 1.00 58.56 102 ARG A C 1
ATOM 832 O O . ARG A 1 102 ? -32.381 -6.511 23.131 1.00 58.56 102 ARG A O 1
ATOM 839 N N . SER A 1 103 ? -33.061 -7.818 21.458 1.00 51.66 103 SER A N 1
ATOM 840 C CA . SER A 1 103 ? -34.165 -8.494 22.134 1.00 51.66 103 SER A CA 1
ATOM 841 C C . SER A 1 103 ? -33.782 -9.771 22.899 1.00 51.66 103 SER A C 1
ATOM 843 O O . SER A 1 103 ? -34.665 -10.388 23.490 1.00 51.66 103 SER A O 1
ATOM 845 N N . SER A 1 104 ? -32.501 -10.150 22.995 1.00 49.41 104 SER A N 1
ATOM 846 C CA . SER A 1 104 ? -32.070 -11.258 23.871 1.00 49.41 104 SER A CA 1
ATOM 847 C C . SER A 1 104 ? -31.600 -10.824 25.270 1.00 49.41 104 SER A C 1
ATOM 849 O O . SER A 1 104 ? -30.962 -11.607 25.966 1.00 49.41 104 SER A O 1
ATOM 851 N N . ALA A 1 105 ? -31.938 -9.617 25.737 1.00 53.91 105 ALA A N 1
ATOM 852 C CA . ALA A 1 105 ? -31.709 -9.196 27.126 1.00 53.91 105 ALA A CA 1
ATOM 853 C C . ALA A 1 105 ? -32.826 -9.677 28.082 1.00 53.91 105 ALA A C 1
ATOM 855 O O . ALA A 1 105 ? -33.313 -8.921 28.918 1.00 53.91 105 ALA A O 1
ATOM 856 N N . ARG A 1 106 ? -33.261 -10.941 27.959 1.00 52.69 106 ARG A N 1
ATOM 857 C CA . ARG A 1 106 ? -34.209 -11.575 28.901 1.00 52.69 106 ARG A CA 1
ATOM 858 C C . ARG A 1 106 ? -33.565 -12.654 29.777 1.00 52.69 106 ARG A C 1
ATOM 860 O O . ARG A 1 106 ? -34.257 -13.542 30.263 1.00 52.69 106 ARG A O 1
ATOM 867 N N . GLY A 1 107 ? -32.254 -12.578 30.001 1.00 54.50 107 GLY A N 1
ATOM 868 C CA . GLY A 1 107 ? -31.551 -13.532 30.856 1.00 54.50 107 GLY A CA 1
ATOM 869 C C . GLY A 1 107 ? -30.257 -12.982 31.445 1.00 54.50 107 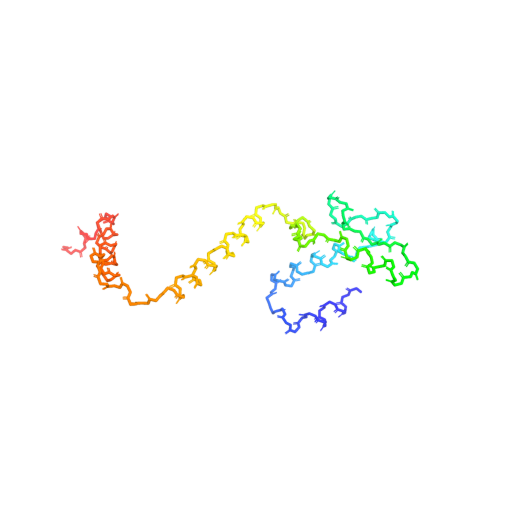GLY A C 1
ATOM 870 O O . GLY A 1 107 ? -29.230 -12.999 30.784 1.00 54.50 107 GLY A O 1
ATOM 871 N N . GLY A 1 108 ? -30.324 -12.531 32.700 1.00 55.22 108 GLY A N 1
ATOM 872 C CA . GLY A 1 108 ? -29.301 -12.763 33.734 1.00 55.22 108 GLY A CA 1
ATOM 873 C C . GLY A 1 108 ? -27.875 -12.219 33.572 1.00 55.22 108 GLY A C 1
ATOM 874 O O . GLY A 1 108 ? -27.036 -12.577 34.392 1.00 55.22 108 GLY A O 1
ATOM 875 N N . GLY A 1 109 ? -27.565 -11.397 32.568 1.00 63.38 109 GLY A N 1
ATOM 876 C CA . GLY A 1 109 ? -26.272 -10.709 32.464 1.00 63.38 109 GLY A CA 1
ATOM 877 C C . GLY A 1 109 ? -26.300 -9.340 33.146 1.00 63.38 109 GLY A C 1
ATOM 878 O O . GLY A 1 109 ? -27.306 -8.637 33.038 1.00 63.38 109 GLY A O 1
ATOM 879 N N . LYS A 1 110 ? -25.202 -8.962 33.820 1.00 57.91 110 LYS A N 1
ATOM 880 C CA . LYS A 1 110 ? -25.004 -7.603 34.354 1.00 57.91 110 LYS A CA 1
ATOM 881 C C . LYS A 1 110 ? -25.286 -6.572 33.259 1.00 57.91 110 LYS A C 1
ATOM 883 O O . LYS A 1 110 ? -24.864 -6.744 32.114 1.00 57.91 110 LYS A O 1
ATOM 888 N N . SER A 1 111 ? -26.018 -5.519 33.608 1.00 68.31 111 SER A N 1
ATOM 889 C CA . SER A 1 111 ? -26.290 -4.402 32.695 1.00 68.31 111 SER A CA 1
ATOM 890 C C . SER A 1 111 ? -24.970 -3.777 32.224 1.00 68.31 111 SER A C 1
ATOM 892 O O . SER A 1 111 ? -24.013 -3.724 32.994 1.00 68.31 111 SER A O 1
ATOM 894 N N . ASN A 1 112 ? -24.912 -3.242 30.997 1.00 61.62 112 ASN A N 1
ATOM 895 C CA . ASN A 1 112 ? -23.759 -2.443 30.549 1.00 61.62 112 ASN A CA 1
ATOM 896 C C . ASN A 1 112 ? -23.415 -1.334 31.558 1.00 61.62 112 ASN A C 1
ATOM 898 O O . ASN A 1 112 ? -22.246 -1.042 31.774 1.00 61.62 112 ASN A O 1
ATOM 902 N N . ASP A 1 113 ? -24.433 -0.770 32.208 1.00 69.00 113 ASP A N 1
ATOM 903 C CA . ASP A 1 113 ? -24.288 0.265 33.232 1.00 69.00 113 ASP A CA 1
ATOM 904 C C . ASP A 1 113 ? -23.618 -0.272 34.510 1.00 69.00 113 ASP A C 1
ATOM 906 O O . ASP A 1 113 ? -22.758 0.374 35.098 1.00 69.00 113 ASP A O 1
ATOM 910 N N . GL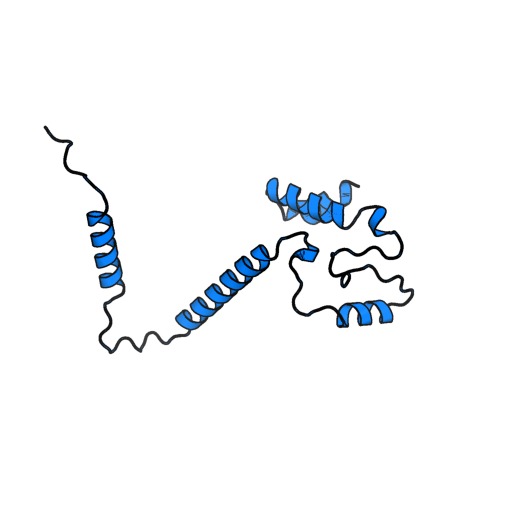U A 1 114 ? -23.934 -1.512 34.890 1.00 72.50 114 GLU A N 1
ATOM 911 C CA . GLU A 1 114 ? -23.356 -2.201 36.049 1.00 72.50 114 GLU A CA 1
ATOM 912 C C . GLU A 1 114 ? -21.883 -2.570 35.808 1.00 72.50 114 GLU A C 1
ATOM 914 O O . GLU A 1 114 ? -21.052 -2.430 36.703 1.00 72.50 114 GLU A O 1
ATOM 919 N N . ILE A 1 115 ? -21.538 -2.958 34.575 1.00 75.12 115 ILE A N 1
ATOM 920 C CA . ILE A 1 115 ? -20.154 -3.237 34.157 1.00 75.12 115 ILE A CA 1
ATOM 921 C C . ILE A 1 115 ? -19.319 -1.948 34.142 1.00 75.12 115 ILE A C 1
ATOM 923 O O . ILE A 1 115 ? -18.169 -1.950 34.583 1.00 75.12 115 ILE A O 1
ATOM 927 N N . VAL A 1 116 ? -19.885 -0.839 33.654 1.00 76.44 116 VAL A N 1
ATOM 928 C CA . VAL A 1 116 ? -19.215 0.472 33.656 1.00 76.44 116 VAL A CA 1
ATOM 929 C C . VAL A 1 116 ? -18.990 0.963 35.086 1.00 76.44 116 VAL A C 1
ATOM 931 O O . VAL A 1 116 ? -17.899 1.450 35.386 1.00 76.44 116 VAL A O 1
ATOM 934 N N . HIS A 1 117 ? -19.970 0.787 35.977 1.00 79.50 117 HIS A N 1
ATOM 935 C CA . HIS A 1 117 ? -19.829 1.146 37.388 1.00 79.50 117 HIS A CA 1
ATOM 936 C C . HIS A 1 117 ? -18.732 0.334 38.088 1.00 79.50 117 HIS A C 1
ATOM 938 O O . HIS A 1 117 ? -17.864 0.909 38.742 1.00 79.50 117 HIS A O 1
ATOM 944 N N . GLU A 1 118 ? -18.711 -0.986 37.888 1.00 80.44 118 GLU A N 1
ATOM 945 C CA . GLU A 1 118 ? -17.693 -1.875 38.460 1.00 80.44 118 GLU A CA 1
ATOM 946 C C . GLU A 1 118 ? -16.284 -1.543 37.936 1.00 80.44 118 GLU A C 1
ATOM 948 O O . GLU A 1 118 ? -15.305 -1.546 38.688 1.00 80.44 118 GLU A O 1
ATOM 953 N N . LEU A 1 119 ? -16.170 -1.187 36.651 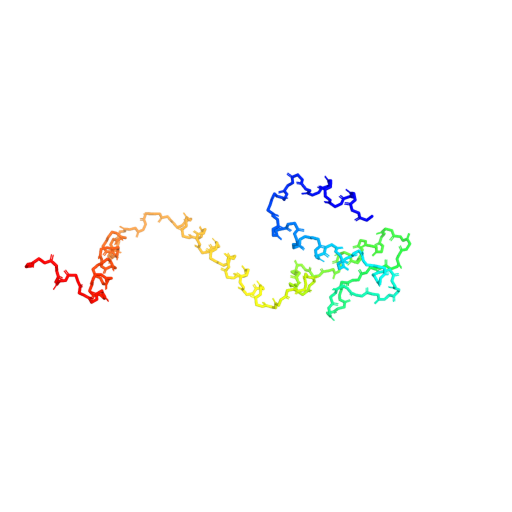1.00 80.31 119 LEU A N 1
ATOM 954 C CA . LEU A 1 119 ? -14.909 -0.740 36.067 1.00 80.31 119 LEU A CA 1
ATOM 955 C C . LEU A 1 119 ? -14.453 0.595 36.672 1.00 80.31 119 LEU A C 1
ATOM 957 O O . LEU A 1 119 ? -13.277 0.720 37.021 1.00 80.31 119 LEU A O 1
ATOM 961 N N . ALA A 1 120 ? -15.358 1.562 36.841 1.00 81.94 120 ALA A N 1
ATOM 962 C CA . ALA A 1 120 ? -15.056 2.850 37.465 1.00 81.94 120 ALA A CA 1
ATOM 963 C C . ALA A 1 120 ? -14.556 2.684 38.911 1.00 81.94 120 ALA A C 1
ATOM 965 O O . ALA A 1 120 ? -13.523 3.255 39.271 1.00 81.94 120 ALA A O 1
ATOM 966 N N . ASP A 1 121 ? -15.209 1.828 39.700 1.00 82.25 121 ASP A N 1
ATOM 967 C CA . ASP A 1 121 ? -14.799 1.516 41.073 1.00 82.25 121 ASP A CA 1
ATOM 968 C C . ASP A 1 121 ? -13.429 0.823 41.116 1.00 82.25 121 ASP A C 1
ATOM 970 O O . ASP A 1 121 ? -12.585 1.135 41.959 1.00 82.25 121 ASP A O 1
ATOM 974 N N . SER A 1 122 ? -13.150 -0.072 40.161 1.00 80.88 122 SER A N 1
ATOM 975 C CA . SER A 1 122 ? -11.850 -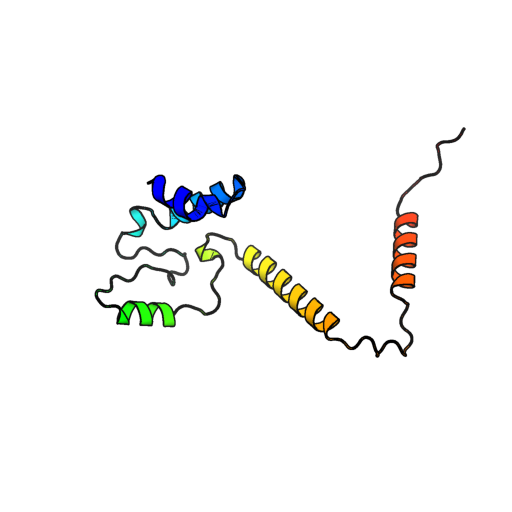0.747 40.059 1.00 80.88 122 SER A CA 1
ATOM 976 C C . SER A 1 122 ? -10.699 0.202 39.698 1.00 80.88 122 SER A C 1
ATOM 978 O O . SER A 1 122 ? -9.567 0.008 40.149 1.00 80.88 122 SER A O 1
ATOM 980 N N . ILE A 1 123 ? -10.980 1.237 38.897 1.00 81.38 123 ILE A N 1
ATOM 981 C CA . ILE A 1 123 ? -10.012 2.273 38.523 1.00 81.38 123 ILE A CA 1
ATOM 982 C C . ILE A 1 123 ? -9.759 3.188 39.721 1.00 81.38 123 ILE A C 1
ATOM 984 O O . ILE A 1 123 ? -8.600 3.432 40.049 1.00 81.38 123 ILE A O 1
ATOM 988 N N . LEU A 1 124 ? -10.815 3.618 40.421 1.00 78.69 124 LEU A N 1
ATOM 989 C CA . LEU A 1 124 ? -10.708 4.399 41.658 1.00 78.69 124 LEU A CA 1
ATOM 990 C C . LEU A 1 124 ? -9.890 3.664 42.727 1.00 78.69 124 LEU A C 1
ATOM 992 O O . LEU A 1 124 ? -9.017 4.261 43.351 1.00 78.69 124 LEU A O 1
ATOM 996 N N . ALA A 1 125 ? -10.105 2.358 42.892 1.00 80.00 125 ALA A N 1
ATOM 997 C CA . ALA A 1 125 ? -9.351 1.538 43.839 1.00 80.00 125 ALA A CA 1
ATOM 998 C C . ALA A 1 125 ? -7.866 1.367 43.460 1.00 80.00 125 ALA A C 1
ATOM 1000 O O . ALA A 1 125 ? -7.029 1.125 44.331 1.00 80.00 125 ALA A O 1
ATOM 1001 N N . LYS A 1 126 ? -7.525 1.480 42.170 1.00 77.81 126 LYS A N 1
ATOM 1002 C CA . LYS A 1 126 ? -6.150 1.357 41.658 1.00 77.81 126 LYS A CA 1
ATOM 1003 C C . LYS A 1 126 ? -5.364 2.664 41.656 1.00 77.81 126 LYS A C 1
ATOM 1005 O O . LYS A 1 126 ? -4.166 2.613 41.385 1.00 77.81 126 LYS A O 1
ATOM 1010 N N . ILE A 1 127 ? -5.986 3.805 41.947 1.00 78.00 127 ILE A N 1
ATOM 1011 C CA . ILE A 1 127 ? -5.284 5.084 42.081 1.00 78.00 127 ILE A CA 1
ATOM 1012 C C . ILE A 1 127 ? -4.823 5.228 43.541 1.00 78.00 127 ILE A C 1
ATOM 1014 O O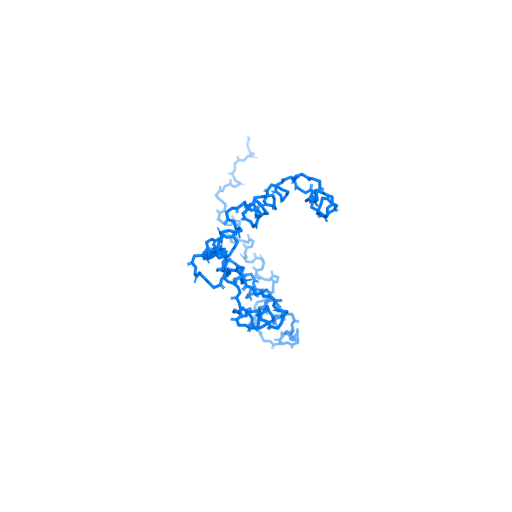 . ILE A 1 127 ? -5.651 5.443 44.429 1.00 78.00 127 ILE A O 1
ATOM 1018 N N . PRO A 1 128 ? -3.514 5.115 43.843 1.00 64.62 128 PRO A N 1
ATOM 1019 C CA . PRO A 1 128 ? -3.028 5.362 45.189 1.00 64.62 128 PRO A CA 1
ATOM 1020 C C . PRO A 1 128 ? -3.072 6.868 45.492 1.00 64.62 128 PRO A C 1
ATOM 1022 O O . PRO A 1 128 ? -2.234 7.632 45.023 1.00 64.62 128 PRO A O 1
ATOM 1025 N N . GLY A 1 129 ? -4.035 7.266 46.327 1.00 56.16 129 GLY A N 1
ATOM 1026 C CA . GLY A 1 129 ? -3.942 8.447 47.188 1.00 56.16 129 GLY A CA 1
ATOM 1027 C C . GLY A 1 129 ? -4.446 9.773 46.616 1.00 56.16 129 GLY A C 1
ATOM 1028 O O . GLY A 1 129 ? -3.655 10.668 46.345 1.00 56.16 129 GLY A O 1
ATOM 1029 N N . GLU A 1 130 ? -5.763 9.984 46.626 1.00 52.84 130 GLU A N 1
ATOM 1030 C CA . GLU A 1 130 ? -6.343 11.337 46.687 1.00 52.84 130 GLU A CA 1
ATOM 1031 C C . GLU A 1 130 ? -6.774 11.664 48.124 1.00 52.84 130 GLU A C 1
ATOM 1033 O O . GLU A 1 130 ? -7.906 12.043 48.421 1.00 52.84 130 GLU A O 1
ATOM 1038 N N . ARG A 1 131 ? -5.855 11.440 49.069 1.00 56.94 131 ARG A N 1
ATOM 1039 C CA . ARG A 1 131 ? -6.104 11.680 50.490 1.00 56.94 131 ARG A CA 1
ATOM 1040 C C . ARG A 1 131 ? -4.909 12.325 51.181 1.00 56.94 131 ARG A C 1
ATOM 1042 O O . ARG A 1 131 ? -4.426 11.771 52.149 1.00 56.94 131 ARG A O 1
ATOM 1049 N N . GLU A 1 132 ? -4.468 13.491 50.695 1.00 51.41 132 GLU A N 1
ATOM 1050 C CA . GLU A 1 132 ? -3.732 14.482 51.507 1.00 51.41 132 GLU A CA 1
ATOM 1051 C C . GLU A 1 132 ? -3.603 15.846 50.793 1.00 51.41 132 GLU A C 1
ATOM 1053 O O . GLU A 1 132 ? -2.540 16.213 50.306 1.00 51.41 132 GLU A O 1
ATOM 1058 N N . ARG A 1 133 ? -4.689 16.627 50.703 1.00 46.59 133 ARG A N 1
ATOM 1059 C CA . ARG A 1 133 ? -4.610 18.096 50.532 1.00 46.59 133 ARG A CA 1
ATOM 1060 C C . ARG A 1 133 ? -5.794 18.779 51.206 1.00 46.59 133 ARG A C 1
ATOM 1062 O O . ARG A 1 133 ? -6.676 19.305 50.534 1.00 46.59 133 ARG A O 1
ATOM 1069 N N . ARG A 1 134 ? -5.829 18.739 52.539 1.00 41.38 134 ARG A N 1
ATOM 1070 C CA . ARG A 1 134 ? -6.535 19.726 53.375 1.00 41.38 134 ARG A CA 1
ATOM 1071 C C . ARG A 1 134 ? -6.160 19.534 54.847 1.00 41.38 134 ARG A C 1
ATOM 1073 O O . ARG A 1 134 ? -6.909 18.943 55.617 1.00 41.38 134 ARG A O 1
ATOM 1080 N N . THR A 1 135 ? -4.997 20.061 55.202 1.00 39.03 135 THR A N 1
ATOM 1081 C CA . THR A 1 135 ? -4.746 20.721 56.489 1.00 39.03 135 THR A CA 1
ATOM 1082 C C . THR A 1 135 ? -4.035 22.019 56.181 1.00 39.03 135 THR A C 1
ATOM 1084 O O . THR A 1 135 ? -3.069 21.942 55.386 1.00 39.03 135 THR A O 1
#

Organism: Oncorhynchus mykiss (NCBI:txid8022)

InterPro domains:
  IPR026983 Dynein heavy chain [PTHR22878] (4-131)
  IPR041658 Dynein heavy chain, AAA lid domain [PF18198] (5-80)
  IPR042219 Dynein heavy chain, AAA lid domain superfamily [G3DSA:1.10.8.720] (1-77)

Secondary structure (DSSP, 8-state):
--HHHHHHHTTT---HHHHHHHHHHHHHHT-GGGGSTT-BSSTTS--B----SSHHHHHHHHHTS-SS--GGGGT--HHHHHHHHHHHHHHHHHHHHHHS-GGG--S-PPPHHHHHHHHHHHHHHHS--------

Radius of gyration: 26.36 Å; chains: 1; bounding box: 50×35×84 Å

Sequence (135 aa):
RFSSREITYGGRVTDAWDQRCLRTILKRFFSPVTLDPGYTFSTSGVYFAPEADRLSDYNRYIENLPLIDDPEIFGMHENANLAFQRLETMTLINTILEVQPRSSARGGGKSNDEIVHELADSILAKIPGERERRT